Protein AF-A0A4Q1EYR4-F1 (afdb_monomer_lite)

Radius of gyration: 25.5 Å; chains: 1; bounding box: 48×56×80 Å

Secondary structure (DSSP, 8-state):
--HHHHHHHHHHTTS--SSSSHHHHHHHHHHHHHHHHHHHHHHHHHHHHHHHH-SSS--STTTGGGS-----SEEE---SS--SS--TT---EEE-HHHHHHHHTTPPBTTTSPPEEEEEE-TTS-EEEEEEEE--SS-HHHHHHHT---EEEEESS---

Foldseek 3Di:
DVVVVVVVVVVVVVPPPPPPPPVVVVVVVVCVVVVVVVVVVCVVVVVVVCVVPDPDDPPPPVV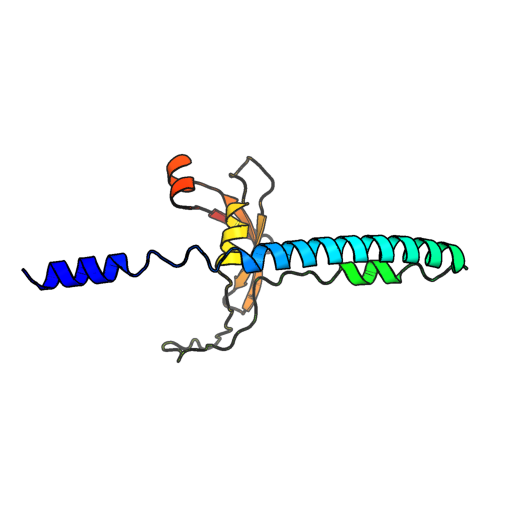VVPPPPPPPQKDFDDPPDDDPDDDPQDGDIDGDPVVVLVQLVPAEAVPPDFFGWDWDADRNRDIWIWGKHWDDPDDPVVCVVVVPTDMDTATPVDRD

pLDDT: mean 71.28, std 13.54, range [43.16, 91.0]

Sequence (160 aa):
MNSLKESMKNGFKSRNRENDFLFPAYVIYFYLLFFNYFLIVFFEKFIHLSKKYMKTKLFCLPVLFLAVAANAQWSRGLPEKKIIKKSDHSVYYKLDLDQIRTQLLRAPKMGEGAPITVNIPTLDGKIEKFTVNSFPVMDETLANKYQLGSYVGIGIDDPT

Structure (mmCIF, N/CA/C/O backbone):
data_AF-A0A4Q1EYR4-F1
#
_entry.id   AF-A0A4Q1EYR4-F1
#
loop_
_atom_site.group_PDB
_atom_site.id
_atom_site.type_symbol
_atom_site.label_atom_id
_atom_site.label_alt_id
_atom_site.label_comp_id
_atom_site.label_asym_id
_atom_site.label_entity_id
_atom_site.label_seq_id
_atom_site.pdbx_PDB_ins_code
_atom_site.Cartn_x
_atom_site.Cartn_y
_atom_site.Cartn_z
_atom_site.occupancy
_atom_site.B_iso_or_equiv
_atom_site.auth_seq_id
_atom_site.auth_comp_id
_atom_site.auth_asym_id
_atom_site.auth_atom_id
_atom_site.pdbx_PDB_model_num
ATOM 1 N N . MET A 1 1 ? -18.352 30.628 -40.060 1.00 50.62 1 MET A N 1
ATOM 2 C CA . MET A 1 1 ? -17.008 31.179 -39.759 1.00 50.62 1 MET A CA 1
ATOM 3 C C . MET A 1 1 ? -16.903 31.923 -38.413 1.00 50.62 1 MET A C 1
ATOM 5 O O . MET A 1 1 ? -15.794 32.271 -38.031 1.00 50.62 1 MET A O 1
ATOM 9 N N . ASN A 1 2 ? -17.999 32.122 -37.656 1.00 53.75 2 ASN A N 1
ATOM 10 C CA . ASN A 1 2 ? -17.965 32.833 -36.360 1.00 53.75 2 ASN A CA 1
ATOM 11 C C . ASN A 1 2 ? -17.767 31.910 -35.138 1.00 53.75 2 ASN A C 1
ATOM 13 O O . ASN A 1 2 ? -17.093 32.293 -34.191 1.00 53.75 2 ASN A O 1
ATOM 17 N N . SER A 1 3 ? -18.226 30.655 -35.197 1.00 55.00 3 SER A N 1
ATOM 18 C CA . SER A 1 3 ? -18.092 29.687 -34.089 1.00 55.00 3 SER A CA 1
ATOM 19 C C . SER A 1 3 ? -16.633 29.304 -33.761 1.00 55.00 3 SER A C 1
ATOM 21 O O . SER A 1 3 ? -16.273 29.165 -32.594 1.00 55.00 3 SER A O 1
ATOM 23 N N . LEU A 1 4 ? -15.753 29.232 -34.770 1.00 56.19 4 LEU A N 1
ATOM 24 C CA . LEU A 1 4 ? -14.326 28.951 -34.555 1.00 56.19 4 LEU A CA 1
ATOM 25 C C . LEU A 1 4 ? -13.559 30.138 -33.944 1.00 56.19 4 LEU A C 1
ATOM 27 O O . LEU A 1 4 ? -12.601 29.927 -33.201 1.00 56.19 4 LEU A O 1
ATOM 31 N N . LYS A 1 5 ? -13.992 31.384 -34.190 1.00 59.53 5 LYS A N 1
ATOM 32 C CA . LYS A 1 5 ? -13.400 32.572 -33.548 1.00 59.53 5 LYS A CA 1
ATOM 33 C C . LYS A 1 5 ? -13.781 32.668 -32.068 1.00 59.53 5 LYS A C 1
ATOM 35 O O . LYS A 1 5 ? -12.928 33.021 -31.257 1.00 59.53 5 LYS A O 1
ATOM 40 N N . GLU A 1 6 ? -15.008 32.290 -31.709 1.00 58.91 6 GLU A N 1
ATOM 41 C CA . GLU A 1 6 ? -15.467 32.233 -30.313 1.00 58.91 6 GLU A CA 1
ATOM 42 C C . GLU A 1 6 ? -14.662 31.206 -29.496 1.00 58.91 6 GLU A C 1
ATOM 44 O O . GLU A 1 6 ? -14.197 31.501 -28.394 1.00 58.91 6 GLU A O 1
ATOM 49 N N . SER A 1 7 ? -14.412 30.020 -30.068 1.00 55.12 7 SER A N 1
ATOM 50 C CA . SER A 1 7 ? -13.643 28.961 -29.399 1.00 55.12 7 SER A CA 1
ATOM 51 C C . SER A 1 7 ? -12.176 29.347 -29.178 1.00 55.12 7 SER A C 1
ATOM 53 O O . SER A 1 7 ? -11.608 29.026 -28.134 1.00 55.12 7 SER A O 1
ATOM 55 N N . MET A 1 8 ? -11.561 30.085 -30.111 1.00 55.19 8 MET A N 1
ATOM 56 C CA . MET A 1 8 ? -10.191 30.583 -29.928 1.00 55.19 8 MET A CA 1
ATOM 57 C C . MET A 1 8 ? -10.105 31.743 -28.927 1.00 55.19 8 MET A C 1
ATOM 59 O O . MET A 1 8 ? -9.121 31.846 -28.195 1.00 55.19 8 MET A O 1
ATOM 63 N N . LYS A 1 9 ? -11.147 32.579 -28.822 1.00 56.97 9 LYS A N 1
ATOM 64 C CA . LYS A 1 9 ? -11.221 33.661 -27.825 1.00 56.97 9 LYS A CA 1
ATOM 65 C C . LYS A 1 9 ? -11.395 33.118 -26.402 1.00 56.97 9 LYS A C 1
ATOM 67 O O . LYS A 1 9 ? -10.763 33.616 -25.471 1.00 56.97 9 LYS A O 1
ATOM 72 N N . ASN A 1 10 ? -12.179 32.051 -26.248 1.00 52.53 10 ASN A N 1
ATOM 73 C CA . ASN A 1 10 ? -12.377 31.376 -24.964 1.00 52.53 10 ASN A CA 1
ATOM 74 C C . ASN A 1 10 ? -11.142 30.567 -24.530 1.00 52.53 10 ASN A C 1
ATOM 76 O O . ASN A 1 10 ? -10.842 30.512 -23.340 1.00 52.53 10 ASN A O 1
ATOM 80 N N . GLY A 1 11 ? -10.368 30.029 -25.481 1.00 48.03 11 GLY A N 1
ATOM 81 C CA . GLY A 1 11 ? -9.094 29.353 -25.203 1.00 48.03 11 GLY A CA 1
ATOM 82 C C . GLY A 1 11 ? -7.967 30.286 -24.737 1.00 48.03 11 GLY A C 1
ATOM 83 O O . GLY A 1 11 ? -7.077 29.859 -24.005 1.00 48.03 11 GLY A O 1
ATOM 84 N N . PHE A 1 12 ? -8.012 31.573 -25.097 1.00 48.25 12 PHE A N 1
ATOM 85 C CA . PHE A 1 12 ? -6.977 32.540 -24.706 1.00 48.25 12 PHE A CA 1
ATOM 86 C C . PHE A 1 12 ? -7.207 33.174 -23.323 1.00 48.25 12 PHE A C 1
ATOM 88 O O . PHE A 1 12 ? -6.265 33.667 -22.706 1.00 48.25 12 PHE A O 1
ATOM 95 N N . LYS A 1 13 ? -8.435 33.117 -22.783 1.00 46.56 13 LYS A N 1
ATOM 96 C CA . LYS A 1 13 ? -8.776 33.699 -21.469 1.00 46.56 13 LYS A CA 1
ATOM 97 C C . LYS A 1 13 ? -8.338 32.842 -20.267 1.00 46.56 13 LYS A C 1
ATOM 99 O O . LYS A 1 13 ? -8.440 33.287 -19.131 1.00 46.56 13 LYS A O 1
ATOM 104 N N . SER A 1 14 ? -7.795 31.645 -20.500 1.00 47.81 14 SER A N 1
ATOM 105 C CA . SER A 1 14 ? -7.300 30.748 -19.442 1.00 47.81 14 SER A CA 1
ATOM 106 C C . SER A 1 14 ? -5.802 30.902 -19.125 1.00 47.81 14 SER A C 1
ATOM 108 O O . SER A 1 14 ? -5.306 30.193 -18.253 1.00 47.81 14 SER A O 1
ATOM 110 N N . ARG A 1 15 ? -5.060 31.778 -19.821 1.00 46.28 15 ARG A N 1
ATOM 111 C CA . ARG A 1 15 ? -3.583 31.812 -19.745 1.00 46.28 15 ARG A CA 1
ATOM 112 C C . ARG A 1 15 ? -2.985 32.905 -18.844 1.00 46.28 15 ARG A C 1
ATOM 114 O O . ARG A 1 15 ? -1.777 33.008 -18.763 1.00 46.28 15 ARG A O 1
ATOM 121 N N . ASN A 1 16 ? -3.795 33.677 -18.119 1.00 43.16 16 ASN A N 1
ATOM 122 C CA . ASN A 1 16 ? -3.303 34.682 -17.160 1.00 43.16 16 ASN A CA 1
ATOM 123 C C . ASN A 1 16 ? -3.751 34.356 -15.726 1.00 43.16 16 ASN A C 1
ATOM 125 O O . ASN A 1 16 ? -4.517 35.101 -15.122 1.00 43.16 16 ASN A O 1
ATOM 129 N N . ARG A 1 17 ? -3.293 33.216 -15.192 1.00 47.62 17 ARG A N 1
ATOM 130 C CA . ARG A 1 17 ? -3.399 32.849 -13.762 1.00 47.62 17 ARG A CA 1
ATOM 131 C C . ARG A 1 17 ? -2.054 32.418 -13.154 1.00 47.62 17 ARG A C 1
ATOM 133 O O . ARG A 1 17 ? -2.026 31.697 -12.166 1.00 47.62 17 ARG A O 1
ATOM 140 N N . GLU A 1 18 ? -0.934 32.851 -13.730 1.00 49.09 18 GLU A N 1
ATOM 141 C CA . GLU A 1 18 ? 0.407 32.490 -13.236 1.00 49.09 18 GLU A CA 1
ATOM 142 C C . GLU A 1 18 ? 0.943 33.405 -12.120 1.00 49.09 18 GLU A C 1
ATOM 144 O O . GLU A 1 18 ? 1.923 33.054 -11.473 1.00 49.09 18 GLU A O 1
ATOM 149 N N . ASN A 1 19 ? 0.273 34.520 -11.804 1.00 45.56 19 ASN A N 1
ATOM 150 C CA . ASN A 1 19 ? 0.787 35.492 -10.825 1.00 45.56 19 ASN A CA 1
ATOM 151 C C . ASN A 1 19 ? 0.175 35.385 -9.413 1.00 45.56 19 ASN A C 1
ATOM 153 O O . ASN A 1 19 ? 0.652 36.054 -8.500 1.00 45.56 19 ASN A O 1
ATOM 157 N N . ASP A 1 20 ? -0.806 34.502 -9.194 1.00 48.88 20 ASP A N 1
ATOM 158 C CA . ASP A 1 20 ? -1.449 34.317 -7.878 1.00 48.88 20 ASP A CA 1
ATOM 159 C C . ASP A 1 20 ? -0.818 33.177 -7.049 1.00 48.88 20 ASP A C 1
ATOM 161 O O . ASP A 1 20 ? -1.177 32.960 -5.892 1.00 48.88 20 ASP A O 1
ATOM 165 N N . PHE A 1 21 ? 0.144 32.438 -7.616 1.00 53.25 21 PHE A N 1
ATOM 166 C CA . PHE A 1 21 ? 0.690 31.208 -7.020 1.00 53.25 21 PHE A CA 1
ATOM 167 C C . PHE A 1 21 ? 1.998 31.387 -6.233 1.00 53.25 21 PHE A C 1
ATOM 169 O O . PHE A 1 21 ? 2.434 30.458 -5.554 1.00 53.25 21 PHE A O 1
ATOM 176 N N . LEU A 1 22 ? 2.619 32.572 -6.273 1.00 52.94 22 LEU A N 1
ATOM 177 C CA . LEU A 1 22 ? 3.879 32.837 -5.561 1.00 52.94 22 LEU A CA 1
ATOM 178 C C . LEU A 1 22 ? 3.679 33.265 -4.098 1.00 52.94 22 LEU A C 1
ATOM 180 O O . LEU A 1 22 ? 4.557 33.034 -3.271 1.00 52.94 22 LEU A O 1
ATOM 184 N N . PHE A 1 23 ? 2.513 33.810 -3.740 1.00 52.06 23 PHE A N 1
ATOM 185 C CA . PHE A 1 23 ? 2.187 34.176 -2.357 1.00 52.06 23 PHE A CA 1
ATOM 186 C C . PHE A 1 23 ? 2.115 32.993 -1.363 1.00 52.06 23 PHE A C 1
ATOM 188 O O . PHE A 1 23 ? 2.642 33.144 -0.259 1.00 52.06 23 PHE A O 1
ATOM 195 N N . PRO A 1 24 ? 1.553 31.806 -1.683 1.00 57.19 24 PRO A N 1
ATOM 196 C CA . PRO A 1 24 ? 1.503 30.700 -0.723 1.00 57.19 24 PRO A CA 1
ATOM 197 C C . PRO A 1 24 ? 2.869 30.056 -0.460 1.00 57.19 24 PRO A C 1
ATOM 199 O O . PRO A 1 24 ? 3.105 29.588 0.650 1.00 57.19 24 PRO A O 1
ATOM 202 N N . ALA A 1 25 ? 3.789 30.050 -1.430 1.00 60.56 25 ALA A N 1
ATOM 203 C CA . ALA A 1 25 ? 5.085 29.392 -1.266 1.00 60.56 25 ALA A CA 1
ATOM 204 C C . ALA A 1 25 ? 5.931 30.068 -0.176 1.00 60.56 25 ALA A C 1
ATOM 206 O O . ALA A 1 25 ? 6.413 29.391 0.727 1.00 60.56 25 ALA A O 1
ATOM 207 N N . TYR A 1 26 ? 6.049 31.400 -0.194 1.00 66.88 26 TYR A N 1
ATOM 208 C CA . TYR A 1 26 ? 6.796 32.140 0.833 1.00 66.88 26 TYR A CA 1
ATOM 209 C C . TYR A 1 26 ? 6.185 31.995 2.225 1.00 66.88 26 TYR A C 1
ATOM 211 O O . TYR A 1 26 ? 6.917 31.864 3.204 1.00 66.88 26 TYR A O 1
ATOM 219 N N . VAL A 1 27 ? 4.854 31.959 2.312 1.00 70.88 27 VAL A N 1
ATOM 220 C CA . VAL A 1 27 ? 4.136 31.732 3.570 1.00 70.88 27 VAL A CA 1
ATOM 221 C C . VAL A 1 27 ? 4.434 30.328 4.103 1.00 70.88 27 VAL A C 1
ATOM 223 O O . VAL A 1 27 ? 4.782 30.178 5.270 1.00 70.88 27 VAL A O 1
ATOM 226 N N . ILE A 1 28 ? 4.407 29.304 3.247 1.00 72.56 28 ILE A N 1
ATOM 227 C CA . ILE A 1 28 ? 4.748 27.922 3.615 1.00 72.56 28 ILE A CA 1
ATOM 228 C C . ILE A 1 28 ? 6.216 27.801 4.041 1.00 72.56 28 ILE A C 1
ATOM 230 O O . ILE A 1 28 ? 6.494 27.196 5.074 1.00 72.56 28 ILE A O 1
ATOM 234 N N . TYR A 1 29 ? 7.155 28.399 3.301 1.00 74.38 29 TYR A N 1
ATOM 235 C CA . TYR A 1 29 ? 8.572 28.408 3.675 1.00 74.38 29 TYR A CA 1
ATOM 236 C C . TYR A 1 29 ? 8.798 29.114 5.009 1.00 74.38 29 TYR A C 1
ATOM 238 O O . TYR A 1 29 ? 9.550 28.603 5.833 1.00 74.38 29 TYR A O 1
ATOM 246 N N . PHE A 1 30 ? 8.116 30.236 5.255 1.00 78.25 30 PHE A N 1
ATOM 247 C CA . PHE A 1 30 ? 8.175 30.947 6.529 1.00 78.25 30 PHE A CA 1
ATOM 248 C C . PHE A 1 30 ? 7.639 30.092 7.680 1.00 78.25 30 PHE A C 1
ATOM 250 O O . PHE A 1 30 ? 8.299 29.985 8.710 1.00 78.25 30 PHE A O 1
ATOM 257 N N . TYR A 1 31 ? 6.501 29.415 7.498 1.00 76.75 31 TYR A N 1
ATOM 258 C CA . TYR A 1 31 ? 5.968 28.495 8.505 1.00 76.75 31 TYR A CA 1
ATOM 259 C C . TYR A 1 31 ? 6.873 27.284 8.733 1.00 76.75 31 TYR A C 1
ATOM 261 O O . TYR A 1 31 ? 7.054 26.889 9.879 1.00 76.75 31 TYR A O 1
ATOM 269 N N . LEU A 1 32 ? 7.481 26.717 7.688 1.00 76.81 32 LEU A N 1
ATOM 270 C CA . LEU A 1 32 ? 8.427 25.606 7.817 1.00 76.81 32 LEU A CA 1
ATOM 271 C C . LEU A 1 32 ? 9.708 26.026 8.545 1.00 76.81 32 LEU A C 1
ATOM 273 O O . LEU A 1 32 ? 10.153 25.307 9.436 1.00 76.81 32 LEU A O 1
ATOM 277 N N . LEU A 1 33 ? 10.275 27.191 8.218 1.00 77.62 33 LEU A N 1
ATOM 278 C CA . LEU A 1 33 ? 11.445 27.751 8.905 1.00 77.62 33 LEU A CA 1
ATOM 279 C C . LEU A 1 33 ? 11.127 28.088 10.360 1.00 77.62 33 LEU A C 1
ATOM 281 O O . LEU A 1 33 ? 11.893 27.730 11.252 1.00 77.62 33 LEU A O 1
ATOM 285 N N . PHE A 1 34 ? 9.983 28.727 10.607 1.00 77.75 34 PHE A N 1
ATOM 286 C CA . PHE A 1 34 ? 9.528 29.067 11.949 1.00 77.75 34 PHE A CA 1
ATOM 287 C C . PHE A 1 34 ? 9.271 27.813 12.784 1.00 77.75 34 PHE A C 1
ATOM 289 O O . PHE A 1 34 ? 9.715 27.734 13.925 1.00 77.75 34 PHE A O 1
ATOM 296 N N . PHE A 1 35 ? 8.617 26.804 12.207 1.00 75.75 35 PHE A N 1
ATOM 297 C CA . PHE A 1 35 ? 8.371 25.530 12.869 1.00 75.75 35 PHE A CA 1
ATOM 298 C C . PHE A 1 35 ? 9.677 24.798 13.172 1.00 75.75 35 PHE A C 1
ATOM 300 O O . PHE A 1 35 ? 9.849 24.327 14.289 1.00 75.75 35 PHE A O 1
ATOM 307 N N . ASN A 1 36 ? 10.624 24.749 12.231 1.00 75.25 36 ASN A N 1
ATOM 308 C CA . ASN A 1 36 ? 11.919 24.102 12.439 1.00 75.25 36 ASN A CA 1
ATOM 309 C C . ASN A 1 36 ? 12.743 24.820 13.523 1.00 75.25 36 ASN A C 1
ATOM 311 O O . ASN A 1 36 ? 13.257 24.173 14.433 1.00 75.25 36 ASN A O 1
ATOM 315 N N . TYR A 1 37 ? 12.776 26.156 13.497 1.00 79.12 37 TYR A N 1
ATOM 316 C CA . TYR A 1 37 ? 13.432 26.971 14.521 1.00 79.12 37 TYR A CA 1
ATOM 317 C C . TYR A 1 37 ? 12.788 26.786 15.900 1.00 79.12 37 TYR A C 1
ATOM 319 O O . TYR A 1 37 ? 13.482 26.562 16.892 1.00 79.12 37 TYR A O 1
ATOM 327 N N . PHE A 1 38 ? 11.454 26.809 15.965 1.00 78.25 38 PHE A N 1
ATOM 328 C CA . PHE A 1 38 ? 10.709 26.555 17.194 1.00 78.25 38 PHE A CA 1
ATOM 329 C C . PHE A 1 38 ? 10.981 25.149 17.735 1.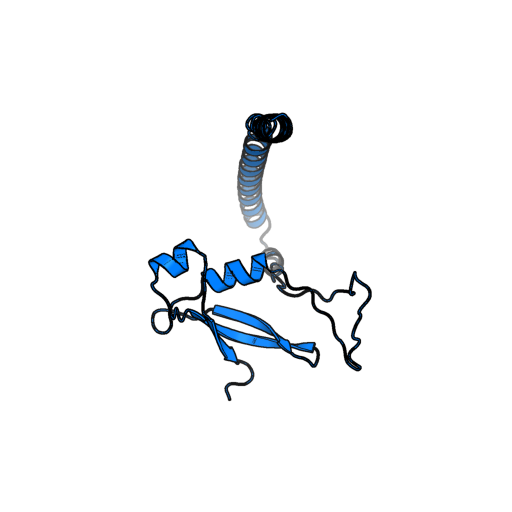00 78.25 38 PHE A C 1
ATOM 331 O O . PHE A 1 38 ? 11.199 24.993 18.935 1.00 78.25 38 PHE A O 1
ATOM 338 N N . LEU A 1 39 ? 11.033 24.138 16.861 1.00 74.44 39 LEU A N 1
ATOM 339 C CA . LEU A 1 39 ? 11.347 22.763 17.235 1.00 74.44 39 LEU A CA 1
ATOM 340 C C . LEU A 1 39 ? 12.749 22.678 17.849 1.00 74.44 39 LEU A C 1
ATOM 342 O O . LEU A 1 39 ? 12.898 22.116 18.928 1.00 74.44 39 LEU A O 1
ATOM 346 N N . ILE A 1 40 ? 13.759 23.282 17.217 1.00 75.62 40 ILE A N 1
ATOM 347 C CA . ILE A 1 40 ? 15.147 23.281 17.706 1.00 75.62 40 ILE A CA 1
ATOM 348 C C . ILE A 1 40 ? 15.244 23.945 19.084 1.00 75.62 40 ILE A C 1
ATOM 350 O O . ILE A 1 40 ? 15.792 23.355 20.014 1.00 75.62 40 ILE A O 1
ATOM 354 N N . VAL A 1 41 ? 14.659 25.135 19.251 1.00 75.00 41 VAL A N 1
ATOM 355 C CA . VAL A 1 41 ? 14.676 25.864 20.531 1.00 75.00 41 VAL A CA 1
ATOM 356 C C . VAL A 1 41 ? 13.915 25.100 21.617 1.00 75.00 41 VAL A C 1
ATOM 358 O O . VAL A 1 41 ? 14.342 25.058 22.774 1.00 75.00 41 VAL A O 1
ATOM 361 N N . PHE A 1 42 ? 12.802 24.460 21.258 1.00 75.38 42 PHE A N 1
ATOM 362 C CA . PHE A 1 42 ? 12.049 23.608 22.168 1.00 75.38 42 PHE A CA 1
ATOM 363 C C . PHE A 1 42 ? 12.862 22.379 22.591 1.00 75.38 42 PHE A C 1
ATOM 365 O O . PHE A 1 42 ? 12.923 22.085 23.783 1.00 75.38 42 PHE A O 1
ATOM 372 N N . PHE A 1 43 ? 13.537 21.704 21.656 1.00 72.12 43 PHE A N 1
ATOM 373 C CA . PHE A 1 43 ? 14.396 20.550 21.937 1.00 72.12 43 PHE A CA 1
ATOM 374 C C . PHE A 1 43 ? 15.585 20.917 22.829 1.00 72.12 43 PHE A C 1
ATOM 376 O O . PHE A 1 43 ? 15.833 20.228 23.817 1.00 72.12 43 PHE A O 1
ATOM 383 N N . GLU A 1 44 ? 16.273 22.024 22.551 1.00 74.75 44 GLU A N 1
ATOM 384 C CA . GLU A 1 44 ? 17.367 22.542 23.384 1.00 74.75 44 GLU A CA 1
ATOM 385 C C . GLU A 1 44 ? 16.903 22.792 24.825 1.00 74.75 44 GLU A C 1
ATOM 387 O O . GLU A 1 44 ? 17.504 22.315 25.796 1.00 74.75 44 GLU A O 1
ATOM 392 N N . LYS A 1 45 ? 15.769 23.483 24.981 1.00 74.44 45 LYS A N 1
ATOM 393 C CA . LYS A 1 45 ? 15.211 23.805 26.297 1.00 74.44 45 LYS A CA 1
ATOM 394 C C . LYS A 1 45 ? 14.674 22.566 27.009 1.00 74.44 45 LYS A C 1
ATOM 396 O O . LYS A 1 45 ? 14.821 22.461 28.225 1.00 74.44 45 LYS A O 1
ATOM 401 N N . PHE A 1 46 ? 14.122 21.608 26.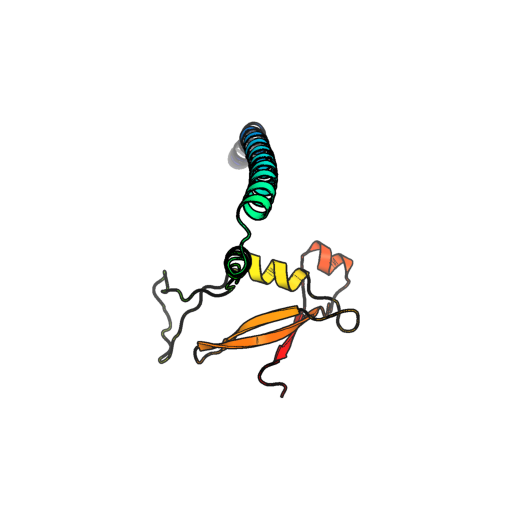269 1.00 69.44 46 PHE A N 1
ATOM 402 C CA . PHE A 1 46 ? 13.687 20.311 26.780 1.00 69.44 46 PHE A CA 1
ATOM 403 C C . PHE A 1 46 ? 14.868 19.468 27.275 1.00 69.44 46 PHE A C 1
ATOM 405 O O . PHE A 1 46 ? 14.791 18.915 28.369 1.00 69.44 46 PHE A O 1
ATOM 412 N N . ILE A 1 47 ? 15.989 19.422 26.546 1.00 69.06 47 ILE A N 1
ATOM 413 C CA . ILE A 1 47 ? 17.223 18.744 26.980 1.00 69.06 47 ILE A CA 1
ATOM 414 C C . ILE A 1 47 ? 17.790 19.411 28.238 1.00 69.06 47 ILE A C 1
ATOM 416 O O . ILE A 1 47 ? 18.238 18.733 29.164 1.00 69.06 47 ILE A O 1
ATOM 420 N N . HIS A 1 48 ? 17.752 20.740 28.315 1.00 65.69 48 HIS A N 1
ATOM 421 C CA . HIS A 1 48 ? 18.215 21.453 29.501 1.00 65.69 48 HIS A CA 1
ATOM 422 C C . HIS A 1 48 ? 17.290 21.230 30.712 1.00 65.69 48 HIS A C 1
ATOM 424 O O . HIS A 1 48 ? 17.762 21.102 31.847 1.00 65.69 48 HIS A O 1
ATOM 430 N N . LEU A 1 49 ? 15.975 21.152 30.489 1.00 63.28 49 LEU A N 1
ATOM 431 C CA . LEU A 1 49 ? 14.982 20.841 31.519 1.00 63.28 49 LEU A CA 1
ATOM 432 C C . LEU A 1 49 ? 15.073 19.382 31.980 1.00 63.28 49 LEU A C 1
ATOM 434 O O . LEU A 1 49 ? 14.997 19.133 33.183 1.00 63.28 49 LEU A O 1
ATOM 438 N N . SER A 1 50 ? 15.310 18.436 31.067 1.00 63.38 50 SER A N 1
ATOM 439 C CA . SER A 1 50 ? 15.495 17.023 31.407 1.00 63.38 50 SER A CA 1
ATOM 440 C C . SER A 1 50 ? 16.744 16.835 32.269 1.00 63.38 50 SER A C 1
ATOM 442 O O . SER A 1 50 ? 16.661 16.245 33.344 1.00 63.38 50 SER A O 1
ATOM 444 N N . LYS A 1 51 ? 17.875 17.453 31.905 1.00 65.38 51 LYS A N 1
ATOM 445 C CA . LYS A 1 51 ? 19.101 17.432 32.721 1.00 65.38 51 LYS A CA 1
ATOM 446 C C . LYS A 1 51 ? 18.902 18.027 34.119 1.00 65.38 51 LYS A C 1
ATOM 448 O O . LYS A 1 51 ? 19.501 17.535 35.069 1.00 65.38 51 LYS A O 1
ATOM 453 N N . LYS A 1 52 ? 18.053 19.055 34.263 1.00 64.00 52 LYS A N 1
ATOM 454 C CA . LYS A 1 52 ? 17.799 19.742 35.543 1.00 64.00 52 LYS A CA 1
ATOM 455 C C . LYS A 1 52 ? 16.860 18.973 36.487 1.00 64.00 52 LYS A C 1
ATOM 457 O O . LYS A 1 52 ? 16.964 19.153 37.696 1.00 64.00 52 LYS A O 1
ATOM 462 N N . TYR A 1 53 ? 15.965 18.129 35.965 1.00 61.62 53 TYR A N 1
ATOM 463 C CA . TYR A 1 53 ? 14.900 17.479 36.750 1.00 61.62 53 TYR A CA 1
ATOM 464 C C . TYR A 1 53 ? 14.957 15.946 36.809 1.00 61.62 53 TYR A C 1
ATOM 466 O O . TYR A 1 53 ? 14.082 15.324 37.412 1.00 61.62 53 TYR A O 1
ATOM 474 N N . MET A 1 54 ? 15.993 15.304 36.264 1.00 56.91 54 MET A N 1
ATOM 475 C CA . MET A 1 54 ? 16.179 13.859 36.418 1.00 56.91 54 MET A CA 1
ATOM 476 C C . MET A 1 54 ? 16.663 13.479 37.830 1.00 56.91 54 MET A C 1
ATOM 478 O O . MET A 1 54 ? 17.831 13.173 38.048 1.00 56.91 54 MET A O 1
ATOM 482 N N . LYS A 1 55 ? 15.731 13.399 38.787 1.00 58.19 55 LYS A N 1
ATOM 483 C CA . LYS A 1 55 ? 15.742 12.298 39.759 1.00 58.19 55 LYS A CA 1
ATOM 484 C C . LYS A 1 55 ? 14.860 11.198 39.177 1.00 58.19 55 LYS A C 1
ATOM 486 O O . LYS A 1 55 ? 13.646 11.334 39.102 1.00 58.19 55 LYS A O 1
ATOM 491 N N . THR A 1 56 ? 15.545 10.197 38.636 1.00 57.12 56 THR A N 1
ATOM 492 C CA . THR A 1 56 ? 15.125 8.831 38.301 1.00 57.12 56 THR A CA 1
ATOM 493 C C . THR A 1 56 ? 13.617 8.563 38.398 1.00 57.12 56 THR A C 1
ATOM 495 O O . THR A 1 56 ? 13.092 8.536 39.506 1.00 57.12 56 THR A O 1
ATOM 498 N N . LYS A 1 57 ? 12.978 8.295 37.237 1.00 54.59 57 LYS A N 1
ATOM 499 C CA . LYS A 1 57 ? 11.691 7.577 36.980 1.00 54.59 57 LYS A CA 1
ATOM 500 C C . LYS A 1 57 ? 10.745 8.246 35.955 1.00 54.59 57 LYS A C 1
ATOM 502 O O . LYS A 1 57 ? 9.659 7.726 35.736 1.00 54.59 57 LYS A O 1
ATOM 507 N N . LEU A 1 58 ? 11.137 9.319 35.257 1.00 57.72 58 LEU A N 1
ATOM 508 C CA . LEU A 1 58 ? 10.263 9.988 34.272 1.00 57.72 58 LEU A CA 1
ATOM 509 C C . LEU A 1 58 ? 10.909 10.155 32.883 1.00 57.72 58 LEU A C 1
ATOM 511 O O . LEU A 1 58 ? 11.000 11.258 32.359 1.00 57.72 58 LEU A O 1
ATOM 515 N N . PHE A 1 59 ? 11.376 9.058 32.280 1.00 55.03 59 PHE A N 1
ATOM 516 C CA . PHE A 1 59 ? 11.940 9.060 30.916 1.00 55.03 59 PHE A CA 1
ATOM 517 C C . PHE A 1 59 ? 11.056 8.330 29.884 1.00 55.03 59 PHE A C 1
ATOM 519 O O . PHE A 1 59 ? 11.506 8.022 28.789 1.00 55.03 59 PHE A O 1
ATOM 526 N N . CYS A 1 60 ? 9.788 8.052 30.216 1.00 52.84 60 CYS A N 1
ATOM 527 C CA . CYS A 1 60 ? 8.869 7.300 29.344 1.00 52.84 60 CYS A CA 1
ATOM 528 C C . CYS A 1 60 ? 7.878 8.177 28.550 1.00 52.84 60 CYS A C 1
ATOM 530 O O . CYS A 1 60 ? 7.209 7.693 27.645 1.00 52.84 60 CYS A O 1
ATOM 532 N N . LEU A 1 61 ? 7.767 9.471 28.865 1.00 57.62 61 LEU A N 1
ATOM 533 C CA . LEU A 1 61 ? 6.769 10.356 28.251 1.00 57.62 61 LEU A CA 1
ATOM 534 C C . LEU A 1 61 ? 7.043 10.770 26.788 1.00 57.62 61 LEU A C 1
ATOM 536 O O . LEU A 1 61 ? 6.074 10.850 26.037 1.00 57.62 61 LEU A O 1
ATOM 540 N N . PRO A 1 62 ? 8.290 10.990 26.316 1.00 57.00 62 PRO A N 1
ATOM 541 C CA . PRO A 1 62 ? 8.493 11.427 24.932 1.00 57.00 62 PRO A CA 1
ATOM 542 C C . PRO A 1 62 ? 8.437 10.287 23.897 1.00 57.00 62 PRO A C 1
ATOM 544 O O . PRO A 1 62 ? 8.299 10.561 22.710 1.00 57.00 62 PRO A O 1
ATOM 547 N N . VAL A 1 63 ? 8.485 9.015 24.316 1.00 58.00 63 VAL A N 1
ATOM 548 C CA . VAL A 1 63 ? 8.355 7.852 23.408 1.00 58.00 63 VAL A CA 1
ATOM 549 C C . VAL A 1 63 ? 6.885 7.559 23.071 1.00 58.00 63 VAL A C 1
ATOM 551 O O . VAL A 1 63 ? 6.586 7.029 22.004 1.00 58.00 63 VAL A O 1
ATOM 554 N N . LEU A 1 64 ? 5.946 7.975 23.928 1.00 54.38 64 LEU A N 1
ATOM 555 C CA . LEU A 1 64 ? 4.514 7.736 23.730 1.00 54.38 64 LEU A CA 1
ATOM 556 C C . LEU A 1 64 ? 3.904 8.603 22.608 1.00 54.38 64 LEU A C 1
ATOM 558 O O . LEU A 1 64 ? 2.898 8.220 22.019 1.00 54.38 64 LEU A O 1
ATOM 562 N N . PHE A 1 65 ? 4.515 9.745 22.271 1.00 53.88 65 PHE A N 1
ATOM 563 C CA . PHE A 1 65 ? 3.956 10.683 21.284 1.00 53.88 65 PHE A CA 1
ATOM 564 C C . PHE A 1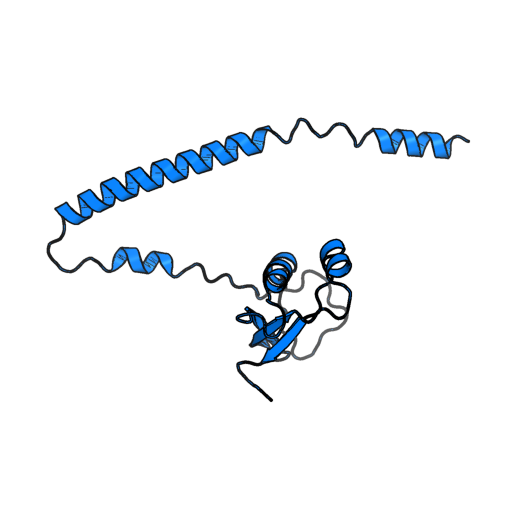 65 ? 4.311 10.350 19.821 1.00 53.88 65 PHE A C 1
ATOM 566 O O . PHE A 1 65 ? 3.702 10.891 18.904 1.00 53.88 65 PHE A O 1
ATOM 573 N N . LEU A 1 66 ? 5.256 9.433 19.581 1.00 55.53 66 LEU A N 1
ATOM 574 C CA . LEU A 1 66 ? 5.679 9.020 18.231 1.00 55.53 66 LEU A CA 1
ATOM 575 C C . LEU A 1 66 ? 4.889 7.823 17.664 1.00 55.53 66 LEU A C 1
ATOM 577 O O . LEU A 1 66 ? 5.104 7.442 16.518 1.00 55.53 66 LEU A O 1
ATOM 581 N N . ALA A 1 67 ? 3.961 7.237 18.429 1.00 51.91 67 ALA A N 1
ATOM 582 C CA . ALA A 1 67 ? 3.240 6.023 18.027 1.00 51.91 67 ALA A CA 1
ATOM 583 C C . ALA A 1 67 ? 1.921 6.267 17.260 1.00 51.91 67 ALA A C 1
ATOM 585 O O . ALA A 1 67 ? 1.308 5.310 16.792 1.00 51.91 67 ALA A O 1
ATOM 586 N N . VAL A 1 68 ? 1.470 7.517 17.088 1.00 55.28 68 VAL A N 1
ATOM 587 C CA . VAL A 1 68 ? 0.198 7.834 16.403 1.00 55.28 68 VAL A CA 1
ATOM 588 C C . VAL A 1 68 ? 0.458 8.526 15.063 1.00 55.28 68 VAL A C 1
ATOM 590 O O . VAL A 1 68 ? 0.074 9.663 14.826 1.00 55.28 68 VAL A O 1
ATOM 593 N N . ALA A 1 69 ? 1.126 7.814 14.160 1.00 54.81 69 ALA A N 1
ATOM 594 C CA . ALA A 1 69 ? 1.087 8.091 12.723 1.00 54.81 69 ALA A CA 1
ATOM 595 C C . ALA A 1 69 ? 0.787 6.791 11.960 1.00 54.81 69 ALA A C 1
ATOM 597 O O . ALA A 1 69 ? 1.428 6.450 10.968 1.00 54.81 69 ALA A O 1
ATOM 598 N N . ALA A 1 70 ? -0.185 6.021 12.456 1.00 54.81 70 ALA A N 1
ATOM 599 C CA . ALA A 1 70 ? -0.771 4.934 11.690 1.00 54.81 70 ALA A CA 1
ATOM 600 C C . ALA A 1 70 ? -1.629 5.556 10.579 1.00 54.81 70 ALA A C 1
ATOM 602 O O . ALA A 1 70 ? -2.788 5.904 10.788 1.00 54.81 70 ALA A O 1
ATOM 603 N N . ASN A 1 71 ? -1.029 5.746 9.404 1.00 52.31 71 ASN A N 1
ATOM 604 C CA . ASN A 1 71 ? -1.735 6.124 8.185 1.00 52.31 71 ASN A CA 1
ATOM 605 C C . ASN A 1 71 ? -2.738 5.010 7.839 1.00 52.31 71 ASN A C 1
ATOM 607 O O . ASN A 1 71 ? -2.384 4.014 7.209 1.00 52.31 71 ASN A O 1
ATOM 611 N N . ALA A 1 72 ? -3.984 5.138 8.290 1.00 57.56 72 ALA A N 1
ATOM 612 C CA . ALA A 1 72 ? -5.056 4.237 7.897 1.00 57.56 72 ALA A CA 1
ATOM 613 C C . ALA A 1 72 ? -5.469 4.570 6.456 1.00 57.56 72 ALA A C 1
ATOM 615 O O . ALA A 1 72 ? -6.169 5.543 6.211 1.00 57.56 72 ALA A O 1
ATOM 616 N N . GLN A 1 73 ? -5.025 3.752 5.502 1.00 65.62 73 GLN A N 1
ATOM 617 C CA . GLN A 1 73 ? -5.377 3.862 4.078 1.00 65.62 73 GLN A CA 1
ATOM 618 C C . GLN A 1 73 ? -6.878 3.680 3.797 1.00 65.62 73 GLN A C 1
ATOM 620 O O . GLN A 1 73 ? -7.376 4.072 2.745 1.00 65.62 73 GLN A O 1
ATOM 625 N N . TRP A 1 74 ? -7.603 3.079 4.738 1.00 59.91 74 TRP A N 1
ATOM 626 C CA . TRP A 1 74 ? -9.021 2.785 4.612 1.00 59.91 74 TRP A CA 1
ATOM 627 C C . TRP A 1 74 ? -9.779 3.424 5.761 1.00 59.91 74 TRP A C 1
ATOM 629 O O . TRP A 1 74 ? -9.469 3.195 6.930 1.00 59.91 74 TRP A O 1
ATOM 639 N N . SER A 1 75 ? -10.810 4.191 5.420 1.00 70.94 75 SER A N 1
ATOM 640 C CA . SER A 1 75 ? -11.786 4.694 6.382 1.00 70.94 75 SER A CA 1
ATOM 641 C C . SER A 1 75 ? -13.142 4.061 6.096 1.00 70.94 75 SER A C 1
ATOM 643 O O . SER A 1 75 ? -13.551 3.911 4.939 1.00 70.94 75 SER A O 1
ATOM 645 N N . ARG A 1 76 ? -13.841 3.651 7.161 1.00 68.69 76 ARG A N 1
ATOM 646 C CA . ARG A 1 76 ? -15.244 3.242 7.045 1.00 68.69 76 ARG A CA 1
ATOM 647 C C . ARG A 1 76 ? -16.044 4.464 6.610 1.00 68.69 76 ARG A C 1
ATOM 649 O O . ARG A 1 76 ? -15.975 5.503 7.262 1.00 68.69 76 ARG A O 1
ATOM 656 N N . GLY A 1 77 ? -16.763 4.341 5.501 1.00 68.75 77 GLY A N 1
ATOM 657 C CA . GLY A 1 77 ? -17.532 5.431 4.912 1.00 68.75 77 GLY A CA 1
ATOM 658 C C . GLY A 1 77 ? -19.002 5.063 4.793 1.00 68.75 77 GLY A C 1
ATOM 659 O O . GLY A 1 77 ? -19.346 3.900 4.604 1.00 68.75 77 GLY A O 1
ATOM 660 N N . LEU A 1 78 ? -19.871 6.066 4.879 1.00 65.56 78 LEU A N 1
ATOM 661 C CA . LEU A 1 78 ? -21.248 5.932 4.418 1.00 65.56 78 LEU A CA 1
ATOM 662 C C . LEU A 1 78 ? -21.288 6.253 2.921 1.00 65.56 78 LEU A C 1
ATOM 664 O O . LEU A 1 78 ? -20.573 7.152 2.470 1.00 65.56 78 LEU A O 1
ATOM 668 N N . PRO A 1 79 ? -22.098 5.540 2.129 1.00 62.91 79 PRO A N 1
ATOM 669 C CA . PRO A 1 79 ? -22.218 5.842 0.717 1.00 62.91 79 PRO A CA 1
ATOM 670 C C . PRO A 1 79 ? -22.899 7.201 0.526 1.00 62.91 79 PRO A C 1
ATOM 672 O O . PRO A 1 79 ? -24.067 7.380 0.855 1.00 62.91 79 PRO A O 1
ATOM 675 N N . GLU A 1 80 ? -22.161 8.157 -0.033 1.00 64.81 80 GLU A N 1
ATOM 676 C CA . GLU A 1 80 ? -22.639 9.519 -0.317 1.00 64.81 80 GLU A CA 1
ATOM 677 C C . GLU A 1 80 ? -23.712 9.546 -1.425 1.00 64.81 80 GLU A C 1
ATOM 679 O O . GLU A 1 80 ? -24.537 10.454 -1.500 1.00 64.81 80 GLU A O 1
ATOM 684 N N . LYS A 1 81 ? -23.743 8.512 -2.277 1.00 71.62 81 LYS A N 1
ATOM 685 C CA . LYS A 1 81 ? -24.653 8.393 -3.422 1.00 71.62 81 LYS A CA 1
ATOM 686 C C . LYS A 1 81 ? -25.656 7.259 -3.224 1.00 71.62 81 LYS A C 1
ATOM 688 O O . LYS A 1 81 ? -25.314 6.201 -2.701 1.00 71.62 81 LYS A O 1
ATOM 693 N N . LYS A 1 82 ? -26.886 7.457 -3.721 1.00 62.47 82 LYS A N 1
ATOM 694 C CA . LYS A 1 82 ? -27.948 6.436 -3.751 1.00 62.47 82 LYS A CA 1
ATOM 695 C C . LYS A 1 82 ? -27.412 5.145 -4.382 1.00 62.47 82 LYS A C 1
ATOM 697 O O . LYS A 1 82 ? -27.176 5.086 -5.588 1.00 62.47 82 LYS A O 1
ATOM 702 N N . ILE A 1 83 ? -27.216 4.128 -3.546 1.00 62.09 83 ILE A N 1
ATOM 703 C CA . ILE A 1 83 ? -26.743 2.802 -3.938 1.00 62.09 83 ILE A CA 1
ATOM 704 C C . ILE A 1 83 ? -27.805 2.156 -4.841 1.00 62.09 83 ILE A C 1
ATOM 706 O O . ILE A 1 83 ? -28.913 1.869 -4.394 1.00 62.09 83 ILE A O 1
ATOM 710 N N . ILE A 1 84 ? -27.477 1.954 -6.121 1.00 66.50 84 ILE A N 1
ATOM 711 C CA . ILE A 1 84 ? -28.376 1.338 -7.119 1.00 66.50 84 ILE A CA 1
ATOM 712 C C . ILE A 1 84 ? -28.419 -0.193 -6.947 1.00 66.50 84 ILE A C 1
ATOM 714 O O . ILE A 1 84 ? -29.401 -0.832 -7.310 1.00 66.50 84 ILE A O 1
ATOM 718 N N . LYS A 1 85 ? -27.379 -0.781 -6.342 1.00 63.53 85 LYS A N 1
ATOM 719 C CA . LYS A 1 85 ? -27.278 -2.211 -6.027 1.00 63.53 85 LYS A CA 1
ATOM 720 C C . LYS A 1 85 ? -26.831 -2.384 -4.581 1.00 63.53 85 LYS A C 1
ATOM 722 O O . LYS A 1 85 ? -25.661 -2.170 -4.277 1.00 63.53 85 LYS A O 1
ATOM 727 N N . LYS A 1 86 ? -27.767 -2.714 -3.692 1.00 58.50 86 LYS A N 1
ATOM 728 C CA . LYS A 1 86 ? -27.448 -3.113 -2.316 1.00 58.50 86 LYS A CA 1
ATOM 729 C C . LYS A 1 86 ? -26.977 -4.568 -2.336 1.00 58.50 86 LYS A C 1
ATOM 731 O O . LYS A 1 86 ? -27.599 -5.373 -3.023 1.00 58.50 86 LYS A O 1
ATOM 736 N N . SER A 1 87 ? -25.900 -4.888 -1.620 1.00 64.06 87 SER A N 1
ATOM 737 C CA . SER A 1 87 ? -25.605 -6.274 -1.246 1.00 64.06 87 SER A CA 1
ATOM 738 C C . SER A 1 87 ? -26.105 -6.517 0.174 1.00 64.06 87 SER A C 1
ATOM 740 O O . SER A 1 87 ? -26.076 -5.606 1.005 1.00 64.06 87 SER A O 1
ATOM 742 N N . ASP A 1 88 ? -26.575 -7.731 0.446 1.00 65.50 88 ASP A N 1
ATOM 743 C CA . ASP A 1 88 ? -27.224 -8.069 1.718 1.00 65.50 88 ASP A CA 1
ATOM 744 C C . ASP A 1 88 ? -26.268 -7.976 2.926 1.00 65.50 88 ASP A C 1
ATOM 746 O O . ASP A 1 88 ? -26.720 -7.777 4.049 1.00 65.50 88 ASP A O 1
ATOM 750 N N . HIS A 1 89 ? -24.946 -8.001 2.697 1.00 61.22 89 HIS A N 1
ATOM 751 C CA . HIS A 1 89 ? -23.890 -7.866 3.716 1.00 61.22 89 HIS A CA 1
ATOM 752 C C . HIS A 1 89 ? -22.905 -6.710 3.425 1.00 61.22 89 HIS A C 1
ATOM 754 O O . HIS A 1 89 ? -21.697 -6.842 3.608 1.00 61.22 89 HIS A O 1
ATOM 760 N N . SER A 1 90 ? -23.376 -5.564 2.918 1.00 65.19 90 SER A N 1
ATOM 761 C CA . SER A 1 90 ? -22.476 -4.500 2.443 1.00 65.19 90 SER A CA 1
ATOM 762 C C . SER A 1 90 ? -21.773 -3.720 3.570 1.00 65.19 90 SER A C 1
ATOM 764 O O . SER A 1 90 ? -22.385 -2.846 4.192 1.00 65.19 90 SER A O 1
ATOM 766 N N . VAL A 1 91 ? -20.470 -3.945 3.770 1.00 70.25 91 VAL A N 1
ATOM 767 C CA . VAL A 1 91 ? -19.575 -2.994 4.457 1.00 70.25 91 VAL A CA 1
ATOM 768 C C . VAL A 1 91 ? -18.917 -2.098 3.405 1.00 70.25 91 VAL A C 1
ATOM 770 O O . VAL A 1 91 ? -18.308 -2.591 2.459 1.00 70.25 91 VAL A O 1
ATOM 773 N N . TYR A 1 92 ? -19.039 -0.776 3.553 1.00 75.19 92 TYR A N 1
ATOM 774 C CA . TYR A 1 92 ? -18.494 0.189 2.594 1.00 75.19 92 TYR A CA 1
ATOM 775 C C . TYR A 1 92 ? -17.178 0.789 3.090 1.00 75.19 92 TYR A C 1
ATOM 777 O O . TYR A 1 92 ? -17.076 1.293 4.213 1.00 75.19 92 TYR A O 1
ATOM 785 N N . TYR A 1 93 ? -16.184 0.791 2.207 1.00 76.94 93 TYR A N 1
ATOM 786 C CA . TYR A 1 93 ? -14.883 1.395 2.449 1.00 76.94 93 TYR A CA 1
ATOM 787 C C . TYR A 1 93 ? -14.628 2.509 1.445 1.00 76.94 93 TYR A C 1
ATOM 789 O O . TYR A 1 93 ? -14.864 2.349 0.246 1.00 76.94 93 TYR A O 1
ATOM 797 N N . LYS A 1 94 ? -14.130 3.644 1.938 1.00 81.38 94 LYS A N 1
ATOM 798 C CA . LYS A 1 94 ? -13.615 4.702 1.075 1.00 81.38 94 LYS A CA 1
ATOM 799 C C . LYS A 1 94 ? -12.150 4.400 0.772 1.00 81.38 94 LYS A C 1
ATOM 801 O O . LYS A 1 94 ? -11.348 4.286 1.698 1.00 81.38 94 LYS A O 1
ATOM 806 N N . LEU A 1 95 ? -11.832 4.280 -0.515 1.00 82.69 95 LEU A N 1
ATOM 807 C CA . LEU A 1 95 ? -10.464 4.153 -1.008 1.00 82.69 95 LEU A CA 1
ATOM 808 C C . LEU A 1 95 ? -9.908 5.536 -1.344 1.00 82.69 95 LEU A C 1
ATOM 810 O O . LEU A 1 95 ? -10.491 6.253 -2.158 1.00 82.69 95 LEU A O 1
ATOM 814 N N . ASP A 1 96 ? -8.771 5.881 -0.748 1.00 85.56 96 ASP A N 1
ATOM 815 C CA . ASP A 1 96 ? -7.944 6.987 -1.220 1.00 85.56 96 ASP A CA 1
ATOM 816 C C . ASP A 1 96 ? -7.070 6.502 -2.389 1.00 85.56 96 ASP A C 1
ATOM 818 O O . ASP A 1 96 ? -6.122 5.730 -2.210 1.00 85.56 96 ASP A O 1
ATOM 822 N N . LEU A 1 97 ? -7.439 6.922 -3.603 1.00 86.06 97 LEU A N 1
ATOM 823 C CA . LEU A 1 97 ? -6.763 6.518 -4.836 1.00 86.06 97 LEU A CA 1
ATOM 824 C C . LEU A 1 97 ? -5.347 7.096 -4.947 1.00 86.06 97 LEU A C 1
ATOM 826 O O . LEU A 1 97 ? -4.457 6.425 -5.474 1.00 86.06 97 LEU A O 1
ATOM 830 N N . ASP A 1 98 ? -5.117 8.304 -4.439 1.00 87.44 98 ASP A N 1
ATOM 831 C CA . ASP A 1 98 ? -3.812 8.958 -4.522 1.00 87.44 98 ASP A CA 1
ATOM 832 C C . ASP A 1 98 ? -2.825 8.295 -3.559 1.00 87.44 98 ASP A C 1
ATOM 834 O O . ASP A 1 98 ? -1.663 8.046 -3.909 1.00 87.44 98 ASP A O 1
ATOM 838 N N . GLN A 1 99 ? -3.307 7.909 -2.374 1.00 86.19 99 GLN A N 1
ATOM 839 C CA . GLN A 1 99 ? -2.513 7.185 -1.393 1.00 86.19 99 GLN A CA 1
ATOM 840 C C . GLN A 1 99 ? -2.093 5.801 -1.909 1.00 86.19 99 GLN A C 1
ATOM 842 O O . GLN A 1 99 ? -0.897 5.494 -1.898 1.00 86.19 99 GLN A O 1
ATOM 847 N N . ILE A 1 100 ? -3.036 4.977 -2.392 1.00 87.81 100 ILE A N 1
ATOM 848 C CA . ILE A 1 100 ? -2.704 3.631 -2.894 1.00 87.81 100 ILE A CA 1
ATOM 849 C C . ILE A 1 100 ? -1.795 3.711 -4.124 1.00 87.81 100 ILE A C 1
ATOM 851 O O . ILE A 1 100 ? -0.830 2.956 -4.220 1.00 87.81 100 ILE A O 1
ATOM 855 N N . ARG A 1 101 ? -2.023 4.663 -5.038 1.00 87.38 101 ARG A N 1
ATOM 856 C CA . ARG A 1 101 ? -1.176 4.832 -6.226 1.00 87.38 101 ARG A CA 1
ATOM 857 C C . ARG A 1 101 ? 0.256 5.183 -5.845 1.00 87.38 101 ARG A C 1
ATOM 859 O O . ARG A 1 101 ? 1.193 4.583 -6.364 1.00 87.38 101 ARG A O 1
ATOM 866 N N . THR A 1 102 ? 0.429 6.110 -4.908 1.00 88.31 102 THR A N 1
ATOM 867 C CA . THR A 1 102 ? 1.756 6.517 -4.427 1.00 88.31 102 THR A CA 1
ATOM 868 C C . THR A 1 102 ? 2.492 5.363 -3.749 1.00 88.31 102 THR A C 1
ATOM 870 O O . THR A 1 102 ? 3.706 5.238 -3.899 1.00 88.31 102 THR A O 1
ATOM 873 N N . GLN A 1 103 ? 1.781 4.506 -3.014 1.00 88.25 103 GLN A N 1
ATOM 874 C CA . GLN A 1 103 ? 2.367 3.308 -2.415 1.00 88.25 103 GLN A CA 1
ATOM 875 C C . GLN A 1 103 ? 2.776 2.294 -3.485 1.00 88.25 103 GLN A C 1
ATOM 877 O O . GLN A 1 103 ? 3.921 1.855 -3.483 1.00 88.25 103 GLN A O 1
ATOM 882 N N . LEU A 1 104 ? 1.886 1.977 -4.429 1.00 88.44 104 LEU A N 1
ATOM 883 C CA . LEU A 1 104 ? 2.142 1.012 -5.499 1.00 88.44 104 LEU A CA 1
ATOM 884 C C . LEU A 1 104 ? 3.293 1.441 -6.420 1.00 88.44 104 LEU A C 1
ATOM 886 O O . LEU A 1 104 ? 4.102 0.609 -6.813 1.00 88.44 104 LEU A O 1
ATOM 890 N N . LEU A 1 105 ? 3.448 2.735 -6.710 1.00 86.75 105 LEU A N 1
ATOM 891 C CA . LEU A 1 105 ? 4.585 3.249 -7.489 1.00 86.75 105 LEU A CA 1
ATOM 892 C C . LEU A 1 105 ? 5.950 3.010 -6.821 1.00 86.75 105 LEU A C 1
ATOM 894 O O . LEU A 1 105 ? 6.968 3.038 -7.503 1.00 86.75 105 LEU A O 1
ATOM 898 N N . ARG A 1 106 ? 5.985 2.767 -5.505 1.00 86.69 106 ARG A N 1
ATOM 899 C CA . ARG A 1 106 ? 7.210 2.419 -4.767 1.00 86.69 106 ARG A CA 1
ATOM 900 C C . ARG A 1 106 ? 7.483 0.914 -4.735 1.00 86.69 106 ARG A C 1
ATOM 902 O O . ARG A 1 106 ? 8.510 0.517 -4.192 1.00 86.69 106 ARG A O 1
ATOM 909 N N . ALA A 1 107 ? 6.585 0.079 -5.265 1.00 87.94 107 ALA A N 1
ATOM 910 C CA . ALA A 1 107 ? 6.782 -1.365 -5.293 1.00 87.94 107 ALA A CA 1
ATOM 911 C C . ALA A 1 107 ? 7.993 -1.709 -6.176 1.00 87.94 107 ALA A C 1
ATOM 913 O O . ALA A 1 107 ? 7.999 -1.337 -7.355 1.00 87.94 107 ALA A O 1
ATOM 914 N N . PRO A 1 108 ? 9.003 -2.430 -5.658 1.00 85.94 108 PRO A N 1
ATOM 915 C CA . PRO A 1 108 ? 10.127 -2.840 -6.482 1.00 85.94 108 PRO A CA 1
ATOM 916 C C . PRO A 1 108 ? 9.685 -3.890 -7.497 1.00 85.94 108 PRO A C 1
ATOM 918 O O . PRO A 1 108 ? 8.705 -4.621 -7.290 1.00 85.94 108 PRO A O 1
ATOM 921 N N . LYS A 1 109 ? 10.448 -3.990 -8.584 1.00 85.94 109 LYS A N 1
ATOM 922 C CA . LYS A 1 109 ? 10.290 -5.065 -9.558 1.00 85.94 109 LYS A CA 1
ATOM 923 C C . LYS A 1 109 ? 10.472 -6.416 -8.871 1.00 85.94 109 LYS A C 1
ATOM 925 O O . LYS A 1 109 ? 11.251 -6.557 -7.923 1.00 85.94 109 LYS A O 1
ATOM 930 N N . MET A 1 110 ? 9.702 -7.402 -9.310 1.00 84.25 110 MET A N 1
ATOM 931 C CA . MET A 1 110 ? 9.767 -8.752 -8.763 1.00 84.25 110 MET A CA 1
ATOM 932 C C . MET A 1 110 ? 11.209 -9.284 -8.815 1.00 84.25 110 MET A C 1
ATOM 934 O O . MET A 1 110 ? 11.820 -9.318 -9.877 1.00 84.25 110 MET A O 1
ATOM 938 N N . GLY A 1 111 ? 11.752 -9.672 -7.656 1.00 80.88 111 GLY A N 1
ATOM 939 C CA . GLY A 1 111 ? 13.123 -10.180 -7.517 1.00 80.88 111 GLY A CA 1
ATOM 940 C C . GLY A 1 111 ? 14.214 -9.124 -7.284 1.00 80.88 111 GLY A C 1
ATOM 941 O O . GLY A 1 111 ? 15.325 -9.498 -6.925 1.00 80.88 111 GLY A O 1
ATOM 942 N N . GLU A 1 112 ? 13.918 -7.827 -7.418 1.00 82.94 112 GLU A N 1
ATOM 943 C CA . GLU A 1 112 ? 14.920 -6.749 -7.304 1.00 82.94 112 GLU A CA 1
ATOM 944 C C . GLU A 1 112 ? 14.879 -6.001 -5.958 1.00 82.94 112 GLU A C 1
ATOM 946 O O . GLU A 1 112 ? 15.704 -5.123 -5.709 1.00 82.94 112 GLU A O 1
ATOM 951 N N . GLY A 1 113 ? 13.949 -6.333 -5.055 1.00 83.56 113 GLY A N 1
ATOM 952 C CA . GLY A 1 113 ? 13.867 -5.665 -3.756 1.00 83.56 113 GLY A CA 1
ATOM 953 C C . GLY A 1 113 ? 12.805 -6.205 -2.805 1.00 83.56 113 GLY A C 1
ATOM 954 O O . GLY A 1 113 ? 12.094 -7.166 -3.101 1.00 83.56 113 GLY A O 1
ATOM 955 N N . ALA A 1 114 ? 12.706 -5.552 -1.644 1.00 86.12 114 ALA A N 1
ATOM 956 C CA . ALA A 1 114 ? 11.728 -5.885 -0.617 1.00 86.12 114 ALA A CA 1
ATOM 957 C C . ALA A 1 114 ? 10.318 -5.435 -1.047 1.00 86.12 114 ALA A C 1
ATOM 959 O O . ALA A 1 114 ? 10.099 -4.238 -1.248 1.00 86.12 114 ALA A O 1
ATOM 960 N N . PRO A 1 115 ? 9.360 -6.360 -1.198 1.00 87.69 115 PRO A N 1
ATOM 961 C CA . PRO A 1 115 ? 8.012 -6.017 -1.620 1.00 87.69 115 PRO A CA 1
ATOM 962 C C . PRO A 1 115 ? 7.290 -5.129 -0.606 1.00 87.69 115 PRO A C 1
ATOM 964 O O . PRO A 1 115 ? 7.596 -5.133 0.587 1.00 87.69 115 PRO A O 1
ATOM 967 N N . ILE A 1 116 ? 6.306 -4.371 -1.085 1.00 89.50 116 ILE A N 1
ATOM 968 C CA . ILE A 1 116 ? 5.535 -3.458 -0.236 1.00 89.50 116 ILE A CA 1
ATOM 969 C C . ILE A 1 116 ? 4.310 -4.167 0.335 1.00 89.50 116 ILE A C 1
ATOM 971 O O . ILE A 1 116 ? 3.706 -5.002 -0.329 1.00 89.50 116 ILE A O 1
ATOM 975 N N . THR A 1 117 ? 3.900 -3.808 1.546 1.00 90.06 117 THR A N 1
ATOM 976 C CA . THR A 1 117 ? 2.656 -4.324 2.126 1.00 90.06 117 THR A CA 1
ATOM 977 C C . THR A 1 117 ? 1.521 -3.336 1.893 1.00 90.06 117 THR A C 1
ATOM 979 O O . THR A 1 117 ? 1.622 -2.170 2.280 1.00 90.06 117 THR A O 1
ATOM 982 N N . VAL A 1 118 ? 0.427 -3.807 1.301 1.00 88.75 118 VAL A N 1
ATOM 983 C CA . VAL A 1 118 ? -0.825 -3.058 1.161 1.00 88.75 118 V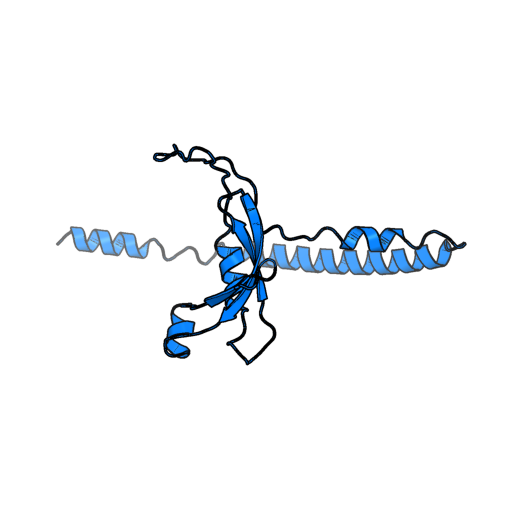AL A CA 1
ATOM 984 C C . VAL A 1 118 ? -1.939 -3.768 1.913 1.00 88.75 118 VAL A C 1
ATOM 986 O O . VAL A 1 118 ? -2.010 -4.994 1.948 1.00 88.75 118 VAL A O 1
ATOM 989 N N . ASN A 1 119 ? -2.820 -2.981 2.514 1.00 88.56 1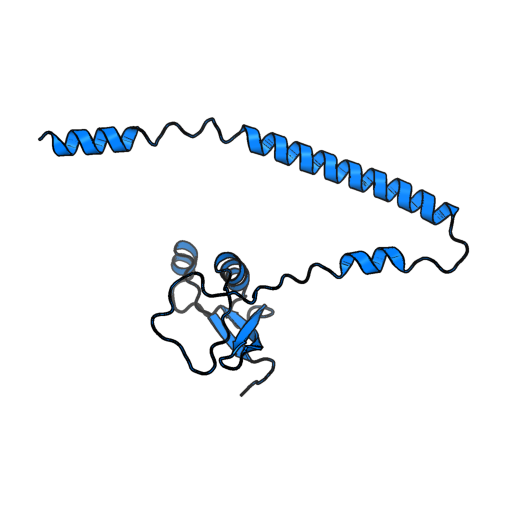19 ASN A N 1
ATOM 990 C CA . ASN A 1 119 ? -3.997 -3.496 3.198 1.00 88.56 119 ASN A CA 1
ATOM 991 C C . ASN A 1 119 ? -5.173 -3.442 2.224 1.00 88.56 119 ASN A C 1
ATOM 993 O O . ASN A 1 119 ? -5.326 -2.429 1.540 1.00 88.56 119 ASN A O 1
ATOM 997 N N . ILE A 1 120 ? -6.007 -4.474 2.163 1.00 87.00 120 ILE A N 1
ATOM 998 C CA . ILE A 1 120 ? -7.205 -4.513 1.316 1.00 87.00 120 ILE A CA 1
ATOM 999 C C . ILE A 1 120 ? -8.363 -5.105 2.136 1.00 87.00 120 ILE A C 1
ATOM 1001 O O . ILE A 1 120 ? -8.175 -6.121 2.804 1.00 87.00 120 ILE A O 1
ATOM 1005 N N . PRO A 1 121 ? -9.555 -4.481 2.136 1.00 84.25 121 PRO A N 1
ATOM 1006 C CA . PRO A 1 121 ? -10.738 -5.063 2.756 1.00 84.25 121 PRO A CA 1
ATOM 1007 C C . PRO A 1 121 ? -11.276 -6.241 1.933 1.00 84.25 121 PRO A C 1
ATOM 1009 O O . PRO A 1 121 ? -11.451 -6.129 0.720 1.00 84.25 121 PRO A O 1
ATOM 1012 N N . THR A 1 122 ? -11.596 -7.345 2.600 1.00 80.38 122 THR A N 1
ATOM 1013 C CA . THR A 1 122 ? -12.328 -8.474 2.021 1.00 80.38 122 THR A CA 1
ATOM 1014 C C . THR A 1 122 ? -13.822 -8.171 1.916 1.00 80.38 122 THR A C 1
ATOM 1016 O O . THR A 1 122 ? -14.323 -7.196 2.486 1.00 80.38 122 THR A O 1
ATOM 1019 N N . LEU A 1 123 ? -14.558 -9.031 1.203 1.00 76.19 123 LEU A N 1
ATOM 1020 C CA . LEU A 1 123 ? -16.019 -8.940 1.081 1.00 76.19 123 LEU A CA 1
ATOM 1021 C C . LEU A 1 123 ? -16.727 -9.019 2.442 1.00 76.19 123 LEU A C 1
ATOM 1023 O O . LEU A 1 123 ? -17.740 -8.352 2.639 1.00 76.19 123 LEU A O 1
ATOM 1027 N N . ASP A 1 124 ? -16.143 -9.752 3.390 1.00 75.88 124 ASP A N 1
ATOM 1028 C CA . ASP A 1 124 ? -16.636 -9.879 4.767 1.00 75.88 124 ASP A CA 1
ATOM 1029 C C . ASP A 1 124 ? -16.250 -8.678 5.652 1.00 75.88 124 ASP A C 1
ATOM 1031 O O . ASP A 1 124 ? -16.595 -8.606 6.831 1.00 75.88 124 ASP A O 1
ATOM 1035 N N . GLY A 1 125 ? -15.512 -7.713 5.096 1.00 76.25 125 GLY A N 1
ATOM 1036 C CA . GLY A 1 125 ? -15.092 -6.493 5.775 1.00 76.25 125 GLY A CA 1
ATOM 1037 C C . GLY A 1 125 ? -13.872 -6.651 6.683 1.00 76.25 125 GLY A C 1
ATOM 1038 O O . GLY A 1 125 ? -13.551 -5.706 7.409 1.00 76.25 125 GLY A O 1
ATOM 1039 N N . LYS A 1 126 ? -13.174 -7.791 6.639 1.00 83.12 126 LYS A N 1
ATOM 1040 C CA . LYS A 1 126 ? -11.877 -7.997 7.300 1.00 83.12 126 LYS A CA 1
ATOM 1041 C C . LYS A 1 126 ? -10.786 -7.297 6.489 1.00 83.12 126 LYS A C 1
ATOM 1043 O O . LYS A 1 126 ? -10.814 -7.324 5.267 1.00 83.12 126 LYS A O 1
ATOM 1048 N N . ILE A 1 127 ? -9.831 -6.652 7.152 1.00 84.62 127 ILE A N 1
ATOM 1049 C CA . ILE A 1 127 ? -8.665 -6.086 6.464 1.00 84.62 127 ILE A CA 1
ATOM 1050 C C . ILE A 1 127 ? -7.594 -7.168 6.363 1.00 84.62 127 ILE A C 1
ATOM 1052 O O . ILE A 1 127 ? -7.154 -7.677 7.393 1.00 84.62 127 ILE A O 1
ATOM 1056 N N . GLU A 1 128 ? -7.173 -7.479 5.142 1.00 87.44 128 GLU A N 1
ATOM 1057 C CA . GLU A 1 128 ? -6.105 -8.434 4.849 1.00 87.44 128 GLU A CA 1
ATOM 1058 C C . GLU A 1 128 ? -4.895 -7.743 4.236 1.00 87.44 128 GLU A C 1
ATOM 1060 O O . GLU A 1 128 ? -5.004 -6.685 3.605 1.00 87.44 128 GLU A O 1
ATOM 1065 N N . LYS A 1 129 ? -3.720 -8.323 4.475 1.00 90.81 129 LYS A N 1
ATOM 1066 C CA . LYS A 1 129 ? -2.441 -7.773 4.035 1.00 90.81 129 LYS A CA 1
ATOM 1067 C C . LYS A 1 129 ? -1.912 -8.527 2.829 1.00 90.81 129 LYS A C 1
ATOM 1069 O O . LYS A 1 129 ? -1.824 -9.753 2.835 1.00 90.81 129 LYS A O 1
ATOM 1074 N N . PHE A 1 130 ? -1.465 -7.767 1.841 1.00 89.44 130 PHE A N 1
ATOM 1075 C CA . PHE A 1 130 ? -0.895 -8.282 0.607 1.00 89.44 130 PHE A CA 1
ATOM 1076 C C . PHE A 1 130 ? 0.507 -7.729 0.412 1.00 89.44 130 PHE A C 1
ATOM 1078 O O . PHE A 1 130 ? 0.744 -6.527 0.529 1.00 89.44 130 PHE A O 1
ATOM 1085 N N . THR A 1 131 ? 1.428 -8.620 0.090 1.00 91.00 131 THR A N 1
ATOM 1086 C CA . THR A 1 131 ? 2.787 -8.304 -0.329 1.00 91.00 131 THR A CA 1
ATOM 1087 C C . THR A 1 131 ? 2.781 -8.076 -1.830 1.00 91.00 131 THR A C 1
ATOM 1089 O O . THR A 1 131 ? 2.439 -8.987 -2.576 1.00 91.00 131 THR A O 1
ATOM 1092 N N . VAL A 1 132 ? 3.125 -6.870 -2.274 1.00 90.12 132 VAL A N 1
ATOM 1093 C CA . VAL A 1 132 ? 2.993 -6.441 -3.667 1.00 90.12 132 VAL A CA 1
ATOM 1094 C C . VAL A 1 132 ? 4.350 -6.147 -4.294 1.00 90.12 132 VAL A C 1
ATOM 1096 O O . VAL A 1 132 ? 5.172 -5.408 -3.743 1.00 90.12 132 VAL A O 1
ATOM 1099 N N . ASN A 1 133 ? 4.543 -6.686 -5.495 1.00 89.25 133 ASN A N 1
ATOM 1100 C CA . ASN A 1 133 ? 5.673 -6.420 -6.377 1.00 89.25 133 ASN A CA 1
ATOM 1101 C C . ASN A 1 133 ? 5.196 -5.812 -7.698 1.00 89.25 133 ASN A C 1
ATOM 1103 O O . ASN A 1 133 ? 4.086 -6.080 -8.163 1.00 89.25 133 ASN A O 1
ATOM 1107 N N . SER A 1 134 ? 6.064 -5.023 -8.325 1.00 85.81 134 SER A N 1
ATOM 1108 C CA . SER A 1 134 ? 5.867 -4.552 -9.692 1.00 85.81 134 SER A CA 1
ATOM 1109 C C . SER A 1 134 ? 6.257 -5.648 -10.689 1.00 85.81 134 SER A C 1
ATOM 1111 O O . SER A 1 134 ? 7.328 -6.252 -10.583 1.00 85.81 134 SER A O 1
ATOM 1113 N N . PHE A 1 135 ? 5.385 -5.908 -11.659 1.00 84.94 135 PHE A N 1
ATOM 1114 C CA . PHE A 1 135 ? 5.599 -6.856 -12.749 1.00 84.94 135 PHE A CA 1
ATOM 1115 C C . PHE A 1 135 ? 5.176 -6.210 -14.079 1.00 84.94 135 PHE A C 1
ATOM 1117 O O . PHE A 1 135 ? 4.084 -6.479 -14.583 1.00 84.94 135 PHE A O 1
ATOM 1124 N N . PRO A 1 136 ? 5.986 -5.288 -14.630 1.00 78.75 136 PRO A N 1
ATOM 1125 C CA . PRO A 1 136 ? 5.638 -4.586 -15.859 1.00 78.75 136 PRO A CA 1
ATOM 1126 C C . PRO A 1 136 ? 5.601 -5.564 -17.041 1.00 78.75 136 PRO A C 1
ATOM 1128 O O . PRO A 1 136 ? 6.591 -6.218 -17.350 1.00 78.75 136 PRO A O 1
ATOM 1131 N N . VAL A 1 137 ? 4.450 -5.655 -17.713 1.00 80.50 137 VAL A N 1
ATOM 1132 C CA . VAL A 1 137 ? 4.268 -6.476 -18.932 1.00 80.50 137 VAL A CA 1
ATOM 1133 C C . VAL A 1 137 ? 4.718 -5.722 -20.194 1.00 80.50 137 VAL A C 1
ATOM 1135 O O . VAL A 1 137 ? 4.988 -6.319 -21.232 1.00 80.50 137 VAL A O 1
ATOM 1138 N N . MET A 1 138 ? 4.796 -4.395 -20.106 1.00 80.00 138 MET A N 1
ATOM 1139 C CA . MET A 1 138 ? 5.171 -3.484 -21.189 1.00 80.00 138 MET A CA 1
ATOM 1140 C C . MET A 1 138 ? 6.569 -2.899 -20.969 1.00 80.00 138 MET A C 1
ATOM 1142 O O . MET A 1 138 ? 7.117 -2.984 -19.871 1.00 80.00 138 MET A O 1
ATOM 1146 N N . ASP A 1 139 ? 7.104 -2.246 -22.001 1.00 84.50 139 ASP A N 1
ATOM 1147 C CA . ASP A 1 139 ? 8.377 -1.530 -21.921 1.00 84.50 139 ASP A CA 1
ATOM 1148 C C . ASP A 1 139 ? 8.393 -0.493 -20.782 1.00 84.50 139 ASP A C 1
ATOM 1150 O O . ASP A 1 139 ? 7.438 0.275 -20.599 1.00 84.50 139 ASP A O 1
ATOM 1154 N N . GLU A 1 140 ? 9.499 -0.458 -20.036 1.00 81.50 140 GLU A N 1
ATOM 1155 C CA . GLU A 1 140 ? 9.657 0.361 -18.832 1.00 81.50 140 GLU A CA 1
ATOM 1156 C C . GLU A 1 140 ? 9.504 1.861 -19.134 1.00 81.50 140 GLU A C 1
ATOM 1158 O O . GLU A 1 140 ? 8.918 2.599 -18.341 1.00 81.50 140 GLU A O 1
ATOM 1163 N N . THR A 1 141 ? 9.943 2.336 -20.304 1.00 83.25 141 THR A N 1
ATOM 1164 C CA . THR A 1 141 ? 9.846 3.759 -20.667 1.00 83.25 141 THR A CA 1
ATOM 1165 C C . THR A 1 141 ? 8.400 4.190 -20.889 1.00 83.25 141 THR A C 1
ATOM 1167 O O . THR A 1 141 ? 7.986 5.272 -20.461 1.00 83.25 141 THR A O 1
ATOM 1170 N N . LEU A 1 142 ? 7.600 3.322 -21.507 1.00 85.12 142 LEU A N 1
ATOM 1171 C CA . LEU A 1 142 ? 6.190 3.566 -21.770 1.00 85.12 142 LEU A CA 1
ATOM 1172 C C . LEU A 1 142 ? 5.364 3.421 -20.486 1.00 85.12 142 LEU A C 1
ATOM 1174 O O . LEU A 1 142 ? 4.476 4.242 -20.238 1.00 85.12 142 LEU A O 1
ATOM 1178 N N . ALA A 1 143 ? 5.689 2.427 -19.653 1.00 81.94 143 ALA A N 1
ATOM 1179 C CA . ALA A 1 143 ? 5.081 2.234 -18.338 1.00 81.94 143 ALA A CA 1
ATOM 1180 C C . ALA A 1 143 ? 5.273 3.478 -17.470 1.00 81.94 143 ALA A C 1
ATOM 1182 O O . ALA A 1 143 ? 4.307 4.018 -16.931 1.00 81.94 143 ALA A O 1
ATOM 1183 N N . ASN A 1 144 ? 6.501 3.996 -17.426 1.00 82.06 144 ASN A N 1
ATOM 1184 C CA . ASN A 1 144 ? 6.845 5.191 -16.666 1.00 82.06 144 ASN A CA 1
ATOM 1185 C C . ASN A 1 144 ? 6.159 6.444 -17.224 1.00 82.06 144 ASN A C 1
ATOM 1187 O O . ASN A 1 144 ? 5.603 7.232 -16.459 1.00 82.06 144 ASN A O 1
ATOM 1191 N N . LYS A 1 145 ? 6.123 6.611 -18.553 1.00 84.38 145 LYS A N 1
ATOM 1192 C CA . LYS A 1 145 ? 5.491 7.770 -19.207 1.00 84.38 145 LYS A CA 1
ATOM 1193 C C . LYS A 1 145 ? 4.001 7.890 -18.890 1.00 84.38 145 LYS A C 1
ATOM 1195 O O . LYS A 1 145 ? 3.510 8.997 -18.679 1.00 84.38 145 LYS A O 1
ATOM 1200 N N . TYR A 1 146 ? 3.286 6.769 -18.874 1.00 85.50 146 TYR A N 1
ATOM 1201 C CA . TYR A 1 146 ? 1.840 6.739 -18.645 1.00 85.50 146 TYR A CA 1
ATOM 1202 C C . TYR A 1 146 ? 1.453 6.295 -17.227 1.00 85.50 146 TYR A C 1
ATOM 1204 O O . TYR A 1 146 ? 0.264 6.177 -16.932 1.00 85.50 146 TYR A O 1
ATOM 1212 N N . GLN A 1 147 ? 2.433 6.087 -16.339 1.00 79.12 147 GLN A N 1
ATOM 1213 C CA . GLN A 1 147 ? 2.243 5.568 -14.977 1.00 79.12 147 GLN A CA 1
ATOM 1214 C C . GLN A 1 147 ? 1.402 4.281 -14.961 1.00 79.12 147 GLN A C 1
ATOM 1216 O O . GLN A 1 147 ? 0.498 4.115 -14.135 1.00 79.12 147 GLN A O 1
ATOM 1221 N N . LEU A 1 148 ? 1.675 3.402 -15.926 1.00 80.62 148 LEU A N 1
ATOM 1222 C CA . LEU A 1 148 ? 1.017 2.114 -16.090 1.00 80.62 148 LEU A CA 1
ATOM 1223 C C . LEU A 1 148 ? 1.785 1.086 -15.264 1.00 80.62 148 LEU A C 1
ATOM 1225 O O . LEU A 1 148 ? 2.813 0.564 -15.685 1.00 80.62 148 LEU A O 1
ATOM 1229 N N . GLY A 1 149 ? 1.290 0.834 -14.056 1.00 80.00 149 GLY A N 1
ATOM 1230 C CA . GLY A 1 149 ? 1.824 -0.186 -13.166 1.00 80.00 149 GLY A CA 1
ATOM 1231 C C . GLY A 1 149 ? 1.022 -1.477 -13.278 1.00 80.00 149 GLY A C 1
ATOM 1232 O O . GLY A 1 149 ? -0.202 -1.462 -13.167 1.00 80.00 149 GLY A O 1
ATOM 1233 N N . SER A 1 150 ? 1.714 -2.591 -13.496 1.00 85.31 150 SER A N 1
ATOM 1234 C CA . SER A 1 150 ? 1.161 -3.936 -13.326 1.00 85.31 150 SER A CA 1
ATOM 1235 C C . SER A 1 150 ? 1.725 -4.505 -12.032 1.00 85.31 150 SER A C 1
ATOM 1237 O O . SER A 1 150 ? 2.939 -4.504 -11.838 1.00 85.31 150 SER A O 1
ATOM 1239 N N . TYR A 1 151 ? 0.846 -4.936 -11.131 1.00 88.12 151 TYR A N 1
ATOM 1240 C CA . TYR A 1 151 ? 1.207 -5.322 -9.770 1.00 88.12 151 TYR A CA 1
ATOM 1241 C C . TYR A 1 151 ? 0.715 -6.730 -9.470 1.00 88.12 151 TYR A C 1
ATOM 1243 O O . TYR A 1 151 ? -0.418 -7.073 -9.801 1.00 88.12 151 TYR A O 1
ATOM 1251 N N . VAL A 1 152 ? 1.559 -7.523 -8.817 1.00 87.62 152 VAL A N 1
ATOM 1252 C CA . VAL A 1 152 ? 1.215 -8.866 -8.340 1.00 87.62 152 VAL A CA 1
ATOM 1253 C C . VAL A 1 152 ? 1.265 -8.849 -6.821 1.00 87.62 152 VAL A C 1
ATOM 1255 O O . VAL A 1 152 ? 2.257 -8.399 -6.248 1.00 87.62 152 VAL A O 1
ATOM 1258 N N . GLY A 1 153 ? 0.179 -9.293 -6.189 1.00 87.75 153 GLY A N 1
ATOM 1259 C CA . GLY A 1 153 ? 0.026 -9.347 -4.740 1.00 87.75 153 GLY A CA 1
ATOM 1260 C C . GLY A 1 153 ? -0.089 -10.784 -4.242 1.00 87.75 153 GLY A C 1
ATOM 1261 O O . GLY A 1 153 ? -0.862 -11.554 -4.803 1.00 87.75 153 GLY A O 1
ATOM 1262 N N . ILE A 1 154 ? 0.644 -11.127 -3.184 1.00 87.69 154 ILE A N 1
ATOM 1263 C CA . ILE A 1 154 ? 0.535 -12.405 -2.465 1.00 87.69 154 ILE A CA 1
ATOM 1264 C C . ILE A 1 154 ? -0.021 -12.117 -1.068 1.00 87.69 154 ILE A C 1
ATOM 1266 O O . ILE A 1 154 ? 0.487 -11.229 -0.377 1.00 87.69 154 ILE A O 1
ATOM 1270 N N . GLY A 1 155 ? -1.065 -12.840 -0.658 1.00 86.00 155 GLY A N 1
ATOM 1271 C CA . GLY A 1 155 ? -1.638 -12.726 0.683 1.00 86.00 155 GLY A CA 1
ATOM 1272 C C . GLY A 1 155 ? -0.618 -13.120 1.752 1.00 86.00 155 GLY A C 1
ATOM 1273 O O . GLY A 1 155 ? 0.016 -14.166 1.656 1.00 86.00 155 GLY A O 1
ATOM 1274 N N . ILE A 1 156 ? -0.424 -12.266 2.759 1.00 84.44 156 ILE A N 1
ATOM 1275 C CA . ILE A 1 156 ? 0.435 -12.579 3.917 1.00 84.44 156 ILE A CA 1
ATOM 1276 C C . ILE A 1 156 ? -0.341 -13.426 4.920 1.00 84.44 156 ILE A C 1
ATOM 1278 O O . ILE A 1 156 ? 0.198 -14.366 5.496 1.00 84.44 156 ILE A O 1
ATOM 1282 N N . ASP A 1 157 ? -1.601 -13.053 5.138 1.00 78.94 157 ASP A N 1
ATOM 1283 C CA . ASP A 1 157 ? -2.455 -13.681 6.142 1.00 78.94 157 ASP A CA 1
ATOM 1284 C C . ASP A 1 157 ? -3.013 -15.038 5.658 1.00 78.94 157 ASP A C 1
ATOM 1286 O O . ASP A 1 157 ? -3.391 -15.861 6.488 1.00 78.94 157 ASP A O 1
ATOM 1290 N N . ASP A 1 158 ? -3.024 -15.278 4.339 1.00 74.06 158 ASP A N 1
ATOM 1291 C CA . ASP A 1 158 ? -3.402 -16.543 3.691 1.00 74.06 158 ASP A CA 1
ATOM 1292 C C . ASP A 1 158 ? -2.593 -16.743 2.383 1.00 74.06 158 ASP A C 1
ATOM 1294 O O . ASP A 1 158 ? -2.974 -16.222 1.330 1.00 74.06 158 ASP A O 1
ATOM 1298 N N . PRO A 1 159 ? -1.422 -17.409 2.442 1.00 65.81 159 PRO A N 1
ATOM 1299 C CA . PRO A 1 159 ? -0.579 -17.676 1.281 1.00 65.81 159 PRO A CA 1
ATOM 1300 C C . PRO A 1 159 ? -0.976 -19.005 0.614 1.00 65.81 159 PRO A C 1
ATOM 1302 O O . PRO A 1 159 ? -0.234 -19.986 0.713 1.00 65.81 159 PRO A O 1
ATOM 1305 N N . THR A 1 160 ? -2.139 -19.054 -0.042 1.00 59.59 160 THR A N 1
ATOM 1306 C CA . THR A 1 160 ? -2.600 -20.237 -0.798 1.00 59.59 160 THR A CA 1
ATOM 1307 C C . THR A 1 160 ? -2.685 -19.967 -2.297 1.00 59.59 160 THR A C 1
ATOM 1309 O O . THR A 1 160 ? -3.085 -18.844 -2.682 1.00 59.59 160 THR A O 1
#